Protein AF-A0A1G5USA1-F1 (afdb_monomer_lite)

Radius of gyration: 20.39 Å; chains: 1; bounding box: 56×28×39 Å

pLDDT: mean 73.95, std 14.04, range [38.22, 95.19]

Sequence (75 aa):
MDLSFPHFVQDGRVTGLPPDLAVLMVGVSARQAASPTAILHARLSPVAAPRSVFTPSGGAFNRAVAATFGRWKAG

Structure (mmCIF, N/CA/C/O backbone):
data_AF-A0A1G5USA1-F1
#
_entry.id   AF-A0A1G5USA1-F1
#
loop_
_atom_site.group_PDB
_atom_site.id
_atom_site.type_symbol
_atom_site.label_atom_id
_atom_site.label_alt_id
_atom_site.label_comp_id
_atom_site.label_asym_id
_atom_site.label_entity_id
_atom_site.label_seq_id
_atom_site.pdbx_PDB_ins_code
_atom_site.Cartn_x
_atom_site.Cartn_y
_atom_site.Cartn_z
_atom_site.occupancy
_atom_site.B_iso_or_equiv
_atom_site.auth_seq_id
_atom_site.auth_comp_id
_atom_site.auth_asym_id
_atom_site.auth_atom_id
_atom_site.pdbx_PDB_model_num
ATOM 1 N N . MET A 1 1 ? 20.897 -20.342 -6.814 1.00 38.22 1 MET A N 1
ATOM 2 C CA . MET A 1 1 ? 19.811 -19.792 -5.981 1.00 38.22 1 MET A CA 1
ATOM 3 C C . MET A 1 1 ? 18.740 -19.308 -6.939 1.00 38.22 1 MET A C 1
ATOM 5 O O . MET A 1 1 ? 19.028 -18.419 -7.728 1.00 38.22 1 MET A O 1
ATOM 9 N N . ASP A 1 2 ? 17.600 -19.991 -6.969 1.00 54.06 2 ASP A N 1
ATOM 10 C CA . ASP A 1 2 ? 16.463 -19.657 -7.830 1.00 54.06 2 ASP A CA 1
ATOM 11 C C . ASP A 1 2 ? 15.643 -18.551 -7.148 1.00 54.06 2 ASP A C 1
ATOM 13 O O . ASP A 1 2 ? 15.283 -18.686 -5.980 1.00 54.06 2 ASP A O 1
ATOM 17 N N . LEU A 1 3 ? 15.448 -17.428 -7.844 1.00 58.38 3 LEU A N 1
ATOM 18 C CA . LEU A 1 3 ? 14.732 -16.237 -7.359 1.00 58.38 3 LEU A CA 1
ATOM 19 C C . LEU A 1 3 ? 13.343 -16.118 -8.005 1.00 58.38 3 LEU A C 1
ATOM 21 O O . LEU A 1 3 ? 12.774 -15.029 -8.081 1.00 58.38 3 LEU A O 1
ATOM 25 N N . SER A 1 4 ? 12.808 -17.227 -8.513 1.00 62.09 4 SER A N 1
ATOM 26 C CA . SER A 1 4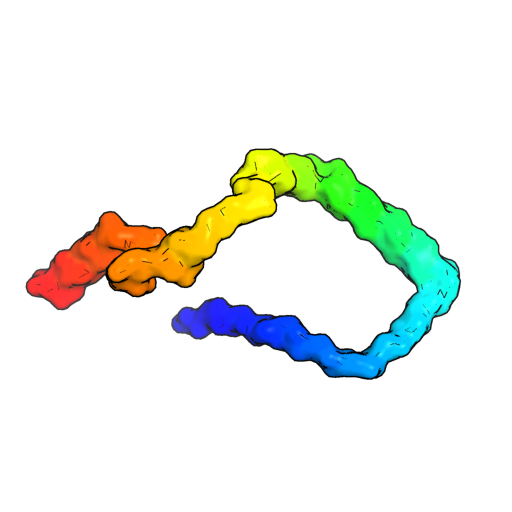 ? 11.469 -17.277 -9.086 1.00 62.09 4 SER A CA 1
ATOM 27 C C . SER A 1 4 ? 10.429 -17.009 -7.996 1.00 62.09 4 SER A C 1
ATOM 29 O O . SER A 1 4 ? 10.195 -17.836 -7.117 1.00 62.09 4 SER A O 1
ATOM 31 N N . PHE A 1 5 ? 9.804 -15.832 -8.037 1.00 55.75 5 PHE A N 1
ATOM 32 C CA . PHE A 1 5 ? 8.661 -15.530 -7.182 1.00 55.75 5 PHE A CA 1
ATOM 33 C C . PHE A 1 5 ? 7.462 -16.347 -7.675 1.00 55.75 5 PHE A C 1
ATOM 35 O O . PHE A 1 5 ? 7.097 -16.209 -8.848 1.00 55.75 5 PHE A O 1
ATOM 42 N N . PRO A 1 6 ? 6.828 -17.181 -6.832 1.00 55.06 6 PRO A N 1
ATOM 43 C CA . PRO A 1 6 ? 5.577 -17.808 -7.215 1.00 55.06 6 PRO A CA 1
ATOM 44 C C . PRO A 1 6 ? 4.572 -16.696 -7.514 1.00 55.06 6 PRO A C 1
ATOM 46 O O . PRO A 1 6 ? 4.318 -15.819 -6.685 1.00 55.06 6 PRO A O 1
ATOM 49 N N . HIS A 1 7 ? 4.048 -16.708 -8.740 1.00 58.91 7 HIS A N 1
ATOM 50 C CA . HIS A 1 7 ? 2.906 -15.895 -9.129 1.00 58.91 7 HIS A CA 1
ATOM 51 C C . HIS A 1 7 ? 1.821 -16.076 -8.065 1.00 58.91 7 HIS A C 1
ATOM 53 O O . HIS A 1 7 ? 1.572 -17.204 -7.641 1.00 58.91 7 HIS A O 1
ATOM 59 N N . PHE A 1 8 ? 1.233 -14.981 -7.586 1.00 58.22 8 PHE A N 1
ATOM 60 C CA . PHE A 1 8 ? 0.217 -15.019 -6.539 1.00 58.22 8 PHE A CA 1
ATOM 61 C C . PHE A 1 8 ? -0.985 -15.820 -7.063 1.00 58.22 8 PHE A C 1
ATOM 63 O O . PHE A 1 8 ? -1.801 -15.297 -7.819 1.00 58.22 8 PHE A O 1
ATOM 70 N N . VAL A 1 9 ? -1.049 -17.117 -6.746 1.00 56.62 9 VAL A N 1
ATOM 71 C CA . VAL A 1 9 ? -2.153 -17.989 -7.153 1.00 56.62 9 VAL A CA 1
ATOM 72 C C . VAL A 1 9 ? -3.368 -17.546 -6.358 1.00 56.62 9 VAL A C 1
ATOM 74 O O . VAL A 1 9 ? -3.466 -17.766 -5.153 1.00 56.62 9 VAL A O 1
ATOM 77 N N . GLN A 1 10 ? -4.270 -16.847 -7.035 1.00 56.97 10 GLN A N 1
ATOM 78 C CA . GLN A 1 10 ? -5.511 -16.362 -6.461 1.00 56.97 10 GLN A CA 1
ATOM 79 C C . GLN A 1 10 ? -6.512 -17.527 -6.396 1.00 56.97 10 GLN A C 1
ATOM 81 O O . GLN A 1 10 ? -7.451 -17.594 -7.184 1.00 56.97 10 GLN A O 1
ATOM 86 N N . ASP A 1 11 ? -6.289 -18.479 -5.486 1.00 57.59 11 ASP A N 1
ATOM 87 C CA . ASP A 1 11 ? -7.254 -19.548 -5.220 1.00 57.59 11 ASP A CA 1
ATOM 88 C C . ASP A 1 11 ? -8.508 -18.940 -4.569 1.00 57.59 11 ASP A C 1
ATOM 90 O O . ASP A 1 11 ? -8.513 -18.475 -3.428 1.00 57.59 11 ASP A O 1
ATOM 94 N N . GLY A 1 12 ? -9.582 -18.882 -5.357 1.00 59.66 12 GLY A N 1
ATOM 95 C CA . GLY A 1 12 ? -10.789 -18.086 -5.133 1.00 59.66 12 GLY A CA 1
ATOM 96 C C . GLY A 1 12 ? -11.758 -18.588 -4.059 1.00 59.66 12 GLY A C 1
ATOM 97 O O . GLY A 1 12 ? -12.968 -18.514 -4.263 1.00 59.66 12 GLY A O 1
ATOM 98 N N . ARG A 1 13 ? -11.285 -19.059 -2.899 1.00 56.16 13 ARG A N 1
ATOM 99 C CA . ARG A 1 13 ? -12.150 -19.149 -1.706 1.00 56.16 13 ARG A CA 1
ATOM 100 C C . ARG A 1 13 ? -11.958 -17.899 -0.861 1.00 56.16 13 ARG A C 1
ATOM 102 O O . ARG A 1 13 ? -11.170 -17.871 0.076 1.00 56.16 13 ARG A O 1
ATOM 109 N N . VAL A 1 14 ? -12.713 -16.857 -1.202 1.00 60.47 14 VAL A N 1
ATOM 110 C CA . VAL A 1 14 ? -12.807 -15.634 -0.399 1.00 60.47 14 VAL A CA 1
ATOM 111 C C . VAL A 1 14 ? -13.628 -15.952 0.850 1.00 60.47 14 VAL A C 1
ATOM 113 O O . VAL A 1 14 ? -14.850 -15.827 0.864 1.00 60.47 14 VAL A O 1
ATOM 116 N N . THR A 1 15 ? -12.972 -16.417 1.909 1.00 65.50 15 THR A N 1
ATOM 117 C CA . THR A 1 15 ? -13.580 -16.410 3.240 1.00 65.50 15 THR A CA 1
ATOM 118 C C . THR A 1 15 ? -13.689 -14.956 3.683 1.00 65.50 15 THR A C 1
ATOM 120 O O . THR A 1 15 ? -12.667 -14.294 3.874 1.00 65.50 15 THR A O 1
ATOM 123 N N . GLY A 1 16 ? -14.915 -14.441 3.797 1.00 75.62 16 GLY A N 1
ATOM 124 C CA . GLY A 1 16 ? -15.150 -13.092 4.306 1.00 75.62 16 GLY A CA 1
ATOM 125 C C . GLY A 1 16 ? -14.548 -12.938 5.702 1.00 75.62 16 GLY A C 1
ATOM 126 O O . GLY A 1 16 ? -14.764 -13.786 6.568 1.00 75.62 16 GLY A O 1
ATOM 127 N N . LEU A 1 17 ? -13.773 -11.872 5.910 1.00 82.56 17 LEU A N 1
ATOM 128 C CA . LEU A 1 17 ? -13.259 -11.541 7.234 1.00 82.56 17 LEU A CA 1
ATOM 129 C C . LEU A 1 17 ? -14.441 -11.232 8.164 1.00 82.56 17 LEU A C 1
ATOM 131 O O . LEU A 1 17 ? -15.336 -10.481 7.765 1.00 82.56 17 LEU A O 1
ATOM 135 N N . PRO A 1 18 ? -14.444 -11.752 9.403 1.00 90.19 18 PRO A N 1
ATOM 136 C CA . PRO A 1 18 ? -15.345 -11.262 10.435 1.00 90.19 18 PRO A CA 1
ATOM 137 C C . PRO A 1 18 ? -15.277 -9.725 10.522 1.00 90.19 18 PRO A C 1
ATOM 139 O O . PRO A 1 18 ? -14.173 -9.180 10.413 1.00 90.19 18 PRO A O 1
ATOM 142 N N . PRO A 1 19 ? -16.403 -9.014 10.720 1.00 89.88 19 PRO A N 1
ATOM 143 C CA . PRO A 1 19 ? -16.449 -7.551 10.635 1.00 89.88 19 PRO A CA 1
ATOM 144 C C . PRO A 1 19 ? -15.405 -6.839 11.504 1.00 89.88 19 PRO A C 1
ATOM 146 O O . PRO A 1 19 ? -14.691 -5.966 11.015 1.00 89.88 19 PRO A O 1
ATOM 149 N N . ASP A 1 20 ? -15.240 -7.269 12.754 1.00 91.31 20 ASP A N 1
ATOM 150 C CA . ASP A 1 20 ? -14.274 -6.666 13.681 1.00 91.31 20 ASP A CA 1
ATOM 151 C C . ASP A 1 20 ? -12.826 -6.856 13.211 1.00 91.31 20 ASP A C 1
ATOM 153 O O . ASP A 1 20 ? -11.992 -5.954 13.319 1.00 91.31 20 ASP A O 1
ATOM 157 N N . LEU A 1 21 ? -12.529 -8.015 12.617 1.00 88.94 21 LEU A N 1
ATOM 158 C CA . LEU A 1 21 ? -11.219 -8.296 12.042 1.00 88.94 21 LEU A CA 1
ATOM 159 C C . LEU A 1 21 ? -10.985 -7.472 10.772 1.00 88.94 21 LEU A C 1
ATOM 161 O O . LEU A 1 21 ? -9.879 -6.981 10.564 1.00 88.94 21 LEU A O 1
ATOM 165 N N . ALA A 1 22 ? -12.012 -7.266 9.946 1.00 88.88 22 ALA A N 1
ATOM 166 C CA . ALA A 1 22 ? -11.918 -6.398 8.777 1.00 88.88 22 ALA A CA 1
ATOM 167 C C . ALA A 1 22 ? -11.598 -4.948 9.182 1.00 88.88 22 ALA A C 1
ATOM 169 O O . ALA A 1 22 ? -10.693 -4.339 8.611 1.00 88.88 22 ALA A O 1
ATOM 170 N N . VAL A 1 23 ? -12.268 -4.419 10.212 1.00 93.00 23 VAL A N 1
ATOM 171 C CA . VAL A 1 23 ? -11.997 -3.075 10.752 1.00 93.00 23 VAL A CA 1
ATOM 172 C C . VAL A 1 23 ? -10.572 -2.977 11.303 1.00 93.00 23 VAL A C 1
ATOM 174 O O . VAL A 1 23 ? -9.860 -2.015 11.003 1.00 93.00 23 VAL A O 1
ATOM 177 N N . LEU A 1 24 ? -10.115 -3.992 12.044 1.00 95.19 24 LEU A N 1
ATOM 178 C CA . LEU A 1 24 ? -8.734 -4.052 12.527 1.00 95.19 24 LEU A CA 1
ATOM 179 C C . LEU A 1 24 ? -7.731 -4.034 11.364 1.00 95.19 24 LEU A C 1
ATOM 181 O O . LEU A 1 24 ? -6.771 -3.261 11.387 1.00 95.19 24 LEU A O 1
ATOM 185 N N . MET A 1 25 ? -7.961 -4.856 10.337 1.00 94.25 25 MET A N 1
ATOM 186 C CA . MET A 1 25 ? -7.092 -4.937 9.162 1.00 94.25 25 MET A CA 1
ATOM 187 C C . MET A 1 25 ? -7.030 -3.612 8.405 1.00 94.25 25 MET A C 1
ATOM 189 O O . MET A 1 25 ? -5.935 -3.194 8.040 1.00 94.25 25 MET A O 1
ATOM 193 N N . VAL A 1 26 ? -8.146 -2.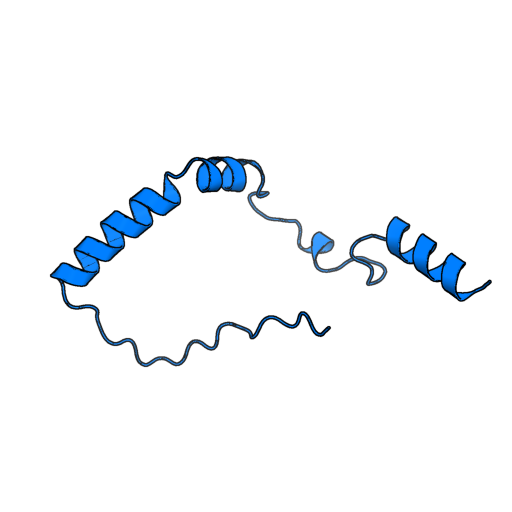890 8.260 1.00 94.06 26 VAL A N 1
ATOM 194 C CA . VAL A 1 26 ? -8.149 -1.539 7.671 1.00 94.06 26 VAL A CA 1
ATOM 195 C C . VAL A 1 26 ? -7.228 -0.594 8.447 1.00 94.06 26 VAL A C 1
ATOM 197 O O . VAL A 1 26 ? -6.413 0.103 7.840 1.00 94.06 26 VAL A O 1
ATOM 200 N N . GLY A 1 27 ? -7.299 -0.595 9.781 1.00 93.38 27 GLY A N 1
ATOM 201 C CA . GLY A 1 27 ? -6.434 0.239 10.621 1.00 93.38 27 GLY A CA 1
ATOM 202 C C . GLY A 1 27 ? -4.947 -0.108 10.486 1.00 93.38 27 GLY A C 1
ATOM 203 O O . GLY A 1 27 ? -4.100 0.785 10.377 1.00 93.38 27 GLY A O 1
ATOM 204 N N . VAL A 1 28 ? -4.621 -1.403 10.441 1.00 93.94 28 VAL A N 1
ATOM 205 C CA . VAL A 1 28 ? -3.248 -1.890 10.231 1.00 93.94 28 VAL A CA 1
ATOM 206 C C . VAL A 1 28 ? -2.735 -1.475 8.854 1.00 93.94 28 VAL A C 1
ATOM 208 O O . VAL A 1 28 ? -1.660 -0.878 8.761 1.00 93.94 28 VAL A O 1
ATOM 211 N N . SER A 1 29 ? -3.510 -1.717 7.797 1.00 90.94 29 SER A N 1
ATOM 212 C CA . SER A 1 29 ? -3.141 -1.354 6.429 1.00 90.94 29 SER A CA 1
ATOM 213 C C . SER A 1 29 ? -2.957 0.154 6.269 1.00 90.94 29 SER A C 1
ATOM 215 O O . SER A 1 29 ? -1.978 0.582 5.662 1.00 90.94 29 SER A O 1
ATOM 217 N N . ALA A 1 30 ? -3.828 0.973 6.868 1.00 92.25 30 ALA A N 1
ATOM 218 C CA . ALA A 1 30 ? -3.690 2.428 6.847 1.00 92.25 30 ALA A CA 1
ATOM 219 C C . ALA A 1 30 ? -2.378 2.889 7.504 1.00 92.25 30 ALA A C 1
ATOM 221 O O . ALA A 1 30 ? -1.654 3.714 6.946 1.00 92.25 30 ALA A O 1
ATOM 222 N N . ARG A 1 31 ? -2.015 2.313 8.659 1.00 93.94 31 ARG A N 1
ATOM 223 C CA . ARG A 1 31 ? -0.742 2.615 9.332 1.00 93.94 31 ARG A CA 1
ATOM 224 C C . ARG A 1 31 ? 0.466 2.158 8.517 1.00 93.94 31 ARG A C 1
ATOM 226 O O . ARG A 1 31 ? 1.460 2.878 8.459 1.00 93.94 31 ARG A O 1
ATOM 233 N N . GLN A 1 32 ? 0.394 0.986 7.891 1.00 93.06 32 GLN A N 1
ATOM 234 C CA . GLN A 1 32 ? 1.459 0.494 7.016 1.00 93.06 32 GLN A CA 1
ATOM 235 C C . GLN A 1 32 ? 1.648 1.407 5.800 1.00 93.06 32 GLN A C 1
ATOM 237 O O . GLN A 1 32 ? 2.782 1.780 5.494 1.00 93.06 32 GLN A O 1
ATOM 242 N N . ALA A 1 33 ? 0.552 1.837 5.170 1.00 87.81 33 ALA A N 1
ATOM 243 C CA . ALA A 1 33 ? 0.570 2.760 4.037 1.00 87.81 33 ALA A CA 1
ATOM 244 C C . ALA A 1 33 ? 1.118 4.149 4.411 1.00 87.81 33 ALA A C 1
ATOM 246 O O . ALA A 1 33 ? 1.809 4.774 3.611 1.00 87.81 33 ALA A O 1
ATOM 247 N N . ALA A 1 34 ? 0.864 4.612 5.637 1.00 92.44 34 ALA A N 1
ATOM 248 C CA . ALA A 1 34 ? 1.372 5.884 6.152 1.00 92.44 34 ALA A CA 1
ATOM 249 C C . ALA A 1 34 ? 2.794 5.803 6.745 1.00 92.44 34 ALA A C 1
ATOM 251 O O . ALA A 1 34 ? 3.308 6.802 7.251 1.00 92.44 34 ALA A O 1
ATOM 252 N N . SER A 1 35 ? 3.443 4.635 6.730 1.00 94.56 35 SER A N 1
ATOM 253 C CA . SER A 1 35 ? 4.782 4.487 7.307 1.00 94.56 35 SER A CA 1
ATOM 254 C C . SER A 1 35 ? 5.843 5.289 6.528 1.00 94.56 35 SER A C 1
ATOM 256 O O . SER A 1 35 ? 5.720 5.456 5.311 1.00 94.56 35 SER A O 1
ATOM 258 N N . PRO A 1 36 ? 6.936 5.745 7.176 1.00 90.94 36 PRO A N 1
ATOM 259 C CA . PRO A 1 36 ? 8.009 6.479 6.499 1.00 90.94 36 PRO A CA 1
ATOM 260 C C . PRO A 1 36 ? 8.606 5.715 5.314 1.00 90.94 36 PRO A C 1
ATOM 262 O O . PRO A 1 36 ? 8.864 6.296 4.262 1.00 90.94 36 PRO A O 1
ATOM 265 N N . THR A 1 37 ? 8.770 4.399 5.456 1.00 86.38 37 THR A N 1
ATOM 266 C CA . THR A 1 37 ? 9.242 3.524 4.381 1.00 86.38 37 THR A CA 1
ATOM 267 C C . THR A 1 37 ? 8.260 3.490 3.214 1.00 86.38 37 THR A C 1
ATOM 269 O O . THR A 1 37 ? 8.694 3.629 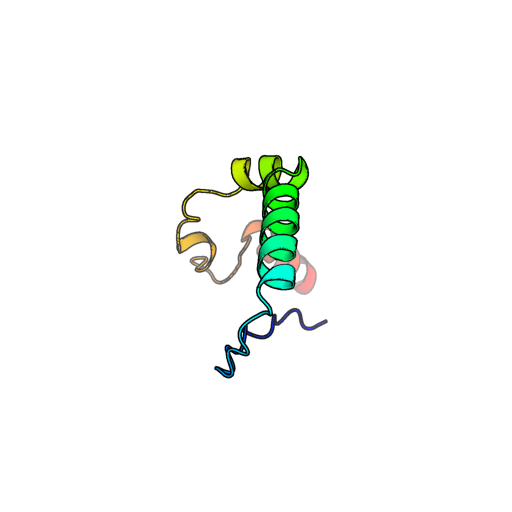2.076 1.00 86.38 37 THR A O 1
ATOM 272 N N . ALA A 1 38 ? 6.954 3.358 3.468 1.00 85.69 38 ALA A N 1
ATOM 273 C CA . ALA A 1 38 ? 5.942 3.375 2.412 1.00 85.69 38 ALA A CA 1
ATOM 274 C C . ALA A 1 38 ? 5.892 4.728 1.686 1.00 85.69 38 ALA A C 1
ATOM 276 O O . ALA A 1 38 ? 5.826 4.761 0.460 1.00 85.69 38 ALA A O 1
ATOM 277 N N . ILE A 1 39 ? 6.014 5.840 2.419 1.00 89.69 39 ILE A N 1
ATOM 278 C CA . ILE A 1 39 ? 6.067 7.192 1.846 1.00 89.69 39 ILE A CA 1
ATOM 279 C C . ILE A 1 39 ? 7.306 7.365 0.960 1.00 89.69 39 ILE A C 1
ATOM 281 O O . ILE A 1 39 ? 7.201 7.858 -0.163 1.00 89.69 39 ILE A O 1
ATOM 285 N N . LEU A 1 40 ? 8.484 6.955 1.439 1.00 87.31 40 LEU A N 1
ATOM 286 C CA . LEU A 1 40 ? 9.714 7.003 0.648 1.00 87.31 40 LEU A CA 1
ATOM 287 C C . LEU A 1 40 ? 9.613 6.097 -0.584 1.00 87.31 40 LEU A C 1
ATOM 289 O O . LEU A 1 40 ? 9.951 6.523 -1.684 1.00 87.31 40 LEU A O 1
ATOM 293 N N . HIS A 1 41 ? 9.083 4.884 -0.429 1.00 81.38 41 HIS A N 1
ATOM 294 C CA . HIS A 1 41 ? 8.898 3.944 -1.529 1.00 81.38 41 HIS A CA 1
ATOM 295 C C . HIS A 1 41 ? 7.911 4.465 -2.585 1.00 81.38 41 HIS A C 1
ATOM 297 O O . HIS A 1 41 ? 8.169 4.336 -3.779 1.00 81.38 41 HIS A O 1
ATOM 303 N N . ALA A 1 42 ? 6.823 5.121 -2.169 1.00 82.19 42 ALA A N 1
ATOM 304 C CA . ALA A 1 42 ? 5.865 5.760 -3.072 1.00 82.19 42 ALA A CA 1
ATOM 305 C C . ALA A 1 42 ? 6.484 6.927 -3.858 1.00 82.19 42 ALA A C 1
ATOM 307 O O . ALA A 1 42 ? 6.129 7.144 -5.011 1.00 82.19 42 ALA A O 1
ATOM 308 N N . ARG A 1 43 ? 7.439 7.657 -3.264 1.00 82.19 43 ARG A N 1
ATOM 309 C CA . ARG A 1 43 ? 8.199 8.714 -3.957 1.00 82.19 43 ARG A CA 1
ATOM 310 C C . ARG A 1 43 ? 9.236 8.166 -4.938 1.00 82.19 43 ARG A C 1
ATOM 312 O O . ARG A 1 43 ? 9.582 8.855 -5.891 1.00 82.19 43 ARG A O 1
ATOM 319 N N . LEU A 1 44 ? 9.753 6.965 -4.684 1.00 79.00 44 LEU A N 1
ATOM 320 C CA . LEU A 1 44 ? 10.766 6.310 -5.516 1.00 79.00 44 LEU A CA 1
ATOM 321 C C . LEU A 1 44 ? 10.161 5.438 -6.625 1.00 79.00 44 LEU A C 1
ATOM 323 O O . LEU A 1 44 ? 10.831 5.194 -7.626 1.00 79.00 44 LEU A O 1
ATOM 327 N N . SER A 1 45 ? 8.920 4.968 -6.468 1.00 69.19 45 SER A N 1
ATOM 328 C CA . SER A 1 45 ? 8.213 4.202 -7.498 1.00 69.19 45 SER A CA 1
ATOM 329 C C . SER A 1 45 ? 7.747 5.117 -8.632 1.00 69.19 45 SER A C 1
ATOM 331 O O . SER A 1 45 ? 6.929 6.007 -8.398 1.00 69.19 45 SER A O 1
ATOM 333 N N . PRO A 1 46 ? 8.190 4.897 -9.883 1.00 60.81 46 PRO A N 1
ATOM 334 C CA . PRO A 1 46 ? 7.589 5.560 -11.032 1.00 60.81 46 PRO A CA 1
ATOM 335 C C . PRO A 1 46 ? 6.109 5.159 -11.142 1.00 60.81 46 PRO A C 1
ATOM 337 O O . PRO A 1 46 ? 5.798 3.970 -11.105 1.00 60.81 46 PRO A O 1
ATOM 340 N N . VAL A 1 47 ? 5.210 6.137 -11.328 1.00 65.62 47 VAL A N 1
ATOM 341 C CA . VAL A 1 47 ? 3.741 5.951 -11.461 1.00 65.62 47 VAL A CA 1
ATOM 342 C C . VAL A 1 47 ? 3.361 4.896 -12.512 1.00 65.62 47 VAL A C 1
ATOM 344 O O . VAL A 1 47 ? 2.341 4.226 -12.389 1.00 65.62 47 VAL A O 1
ATOM 347 N N . ALA A 1 48 ? 4.218 4.684 -13.506 1.00 64.06 48 ALA A N 1
ATOM 348 C CA . ALA A 1 48 ? 4.277 3.460 -14.282 1.00 64.06 48 ALA A CA 1
ATOM 349 C C . ALA A 1 48 ? 5.735 3.266 -14.693 1.00 64.06 48 ALA A C 1
ATOM 351 O O . ALA A 1 48 ? 6.276 4.070 -15.455 1.00 64.06 48 ALA A O 1
ATOM 352 N N . ALA A 1 49 ? 6.401 2.231 -14.181 1.00 63.19 49 ALA A N 1
ATOM 353 C CA . ALA A 1 49 ? 7.682 1.838 -14.751 1.00 63.19 49 ALA A CA 1
ATOM 354 C C . ALA A 1 49 ? 7.442 1.538 -16.242 1.00 63.19 49 ALA A C 1
ATOM 356 O O . ALA A 1 49 ? 6.539 0.751 -16.555 1.00 63.19 49 ALA A O 1
ATOM 357 N N . PRO A 1 50 ? 8.174 2.174 -17.176 1.00 65.81 50 PRO A N 1
ATOM 358 C CA . PRO A 1 50 ? 7.949 1.918 -18.584 1.00 65.81 50 PRO A CA 1
ATOM 359 C C . PRO A 1 50 ? 8.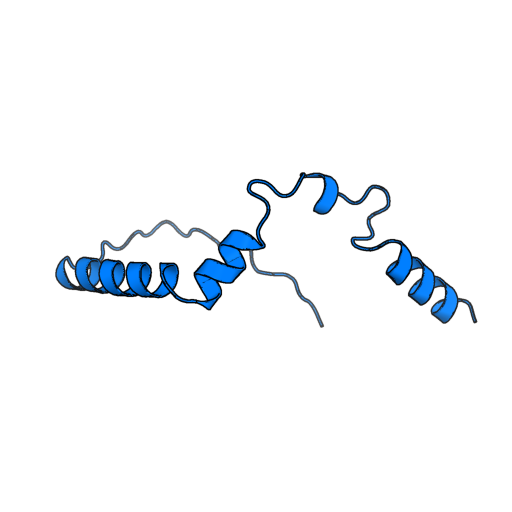159 0.426 -18.830 1.00 65.81 50 PRO A C 1
ATOM 361 O O . PRO A 1 50 ? 9.102 -0.170 -18.313 1.00 65.81 50 PRO A O 1
ATOM 364 N N . ARG A 1 51 ? 7.257 -0.199 -19.596 1.00 61.75 51 ARG A N 1
ATOM 365 C CA . ARG A 1 51 ? 7.267 -1.652 -19.849 1.00 61.75 51 ARG A CA 1
ATOM 366 C C . ARG A 1 51 ? 8.629 -2.143 -20.369 1.00 61.75 51 ARG A C 1
ATOM 368 O O . ARG A 1 51 ? 9.006 -3.278 -20.101 1.00 61.75 51 ARG A O 1
ATOM 375 N N . SER A 1 52 ? 9.397 -1.249 -20.998 1.00 62.16 52 SER A N 1
ATOM 376 C CA . SER A 1 52 ? 10.787 -1.440 -21.425 1.00 62.16 52 SER A CA 1
ATOM 377 C C . SER A 1 52 ? 11.788 -1.750 -20.301 1.00 62.16 52 SER A C 1
ATOM 379 O O . SER A 1 52 ? 12.800 -2.385 -20.579 1.00 62.16 52 SER A O 1
ATOM 381 N N . VAL A 1 53 ? 11.522 -1.375 -19.044 1.00 60.62 53 VAL A N 1
ATOM 382 C CA . VAL A 1 53 ? 12.350 -1.749 -17.875 1.00 60.62 53 VAL A CA 1
ATOM 383 C C . VAL A 1 53 ? 12.276 -3.254 -17.611 1.00 60.62 53 VAL A C 1
ATOM 385 O O . VAL A 1 53 ? 13.263 -3.862 -17.203 1.00 60.62 53 VAL A O 1
ATOM 388 N N . PHE A 1 54 ? 11.124 -3.866 -17.897 1.00 59.41 54 PHE A N 1
ATOM 389 C CA . PHE A 1 54 ? 10.896 -5.307 -17.755 1.00 59.41 54 PHE A CA 1
ATOM 390 C C . PHE A 1 54 ? 11.057 -6.081 -19.070 1.00 59.41 54 PHE A C 1
ATOM 392 O O . PHE A 1 54 ? 11.029 -7.309 -19.065 1.00 59.41 54 PHE A O 1
ATOM 399 N N . THR A 1 55 ? 11.276 -5.388 -20.190 1.00 66.69 55 THR A N 1
ATOM 400 C CA . THR A 1 55 ? 11.668 -5.982 -21.475 1.00 66.69 55 THR A CA 1
ATOM 401 C C . THR A 1 55 ? 12.951 -5.317 -21.980 1.00 66.69 55 THR A C 1
ATOM 403 O O . THR A 1 55 ? 12.896 -4.498 -22.905 1.00 66.69 55 THR A O 1
ATOM 406 N N . PRO A 1 56 ? 14.114 -5.622 -21.375 1.00 65.19 56 PRO A N 1
ATOM 407 C CA . PRO A 1 56 ? 15.373 -5.053 -21.824 1.00 65.19 56 PRO A CA 1
ATOM 408 C C . PRO A 1 56 ? 15.638 -5.510 -23.260 1.00 65.19 56 PRO A C 1
ATOM 410 O O . PRO A 1 56 ? 15.560 -6.703 -23.549 1.00 65.19 56 PRO A O 1
ATOM 413 N N . SER A 1 57 ? 15.990 -4.589 -24.158 1.00 63.72 57 SER A N 1
ATOM 414 C CA . SER A 1 57 ? 16.173 -4.866 -25.596 1.00 63.72 57 SER A CA 1
ATOM 415 C C . SER A 1 57 ? 17.229 -5.936 -25.922 1.00 63.72 57 SER A C 1
ATOM 417 O O . SER A 1 57 ? 17.267 -6.432 -27.042 1.00 63.72 57 SER A O 1
ATOM 419 N N . GLY A 1 58 ? 18.067 -6.316 -24.952 1.00 62.75 58 GLY A N 1
ATOM 420 C CA . GLY A 1 58 ? 19.026 -7.421 -25.048 1.00 62.75 58 GLY A CA 1
ATOM 421 C C . GLY A 1 58 ? 18.870 -8.488 -23.960 1.00 62.75 58 GLY A C 1
ATOM 422 O O . GLY A 1 58 ? 19.852 -9.143 -23.630 1.00 62.75 58 GLY A O 1
ATOM 423 N N . GLY A 1 59 ? 17.701 -8.603 -23.318 1.00 65.19 59 GLY A N 1
ATOM 424 C CA . GLY A 1 59 ? 17.423 -9.570 -22.241 1.00 65.19 59 GLY A CA 1
ATOM 425 C C . GLY A 1 59 ? 18.110 -9.285 -20.896 1.00 65.19 59 GLY A C 1
ATOM 426 O O . GLY A 1 59 ? 17.732 -9.855 -19.878 1.00 65.19 59 GLY A O 1
ATOM 427 N N . ALA A 1 60 ? 19.087 -8.376 -20.856 1.00 66.75 60 ALA A N 1
ATOM 428 C CA . ALA A 1 60 ? 19.790 -7.988 -19.639 1.00 66.75 60 ALA A CA 1
ATOM 429 C C . ALA A 1 60 ? 19.147 -6.763 -18.977 1.00 66.75 60 ALA A C 1
ATOM 431 O O . ALA A 1 60 ? 19.176 -5.670 -19.540 1.00 66.75 60 ALA A O 1
ATOM 432 N N . PHE A 1 61 ? 18.662 -6.928 -17.743 1.00 63.78 61 PHE A N 1
ATOM 433 C CA . PHE A 1 61 ? 18.152 -5.836 -16.900 1.00 63.78 61 PHE A CA 1
ATOM 434 C C . PHE A 1 61 ? 19.177 -4.698 -16.719 1.00 63.78 61 PHE A C 1
ATOM 436 O O . PHE A 1 61 ? 18.813 -3.530 -16.629 1.00 63.78 61 PHE A O 1
ATOM 443 N N . ASN A 1 62 ? 20.475 -5.027 -16.737 1.00 71.25 62 ASN A N 1
ATOM 444 C CA . ASN A 1 62 ? 21.568 -4.060 -16.759 1.00 71.25 62 ASN A CA 1
ATOM 445 C C . ASN A 1 62 ? 22.672 -4.515 -17.730 1.00 71.25 62 ASN A C 1
ATOM 447 O O . ASN A 1 62 ? 23.436 -5.442 -17.450 1.00 71.25 62 ASN A O 1
ATOM 451 N N . ARG A 1 63 ? 22.764 -3.846 -18.885 1.00 72.12 63 ARG A N 1
ATOM 452 C CA . ARG A 1 63 ? 23.716 -4.18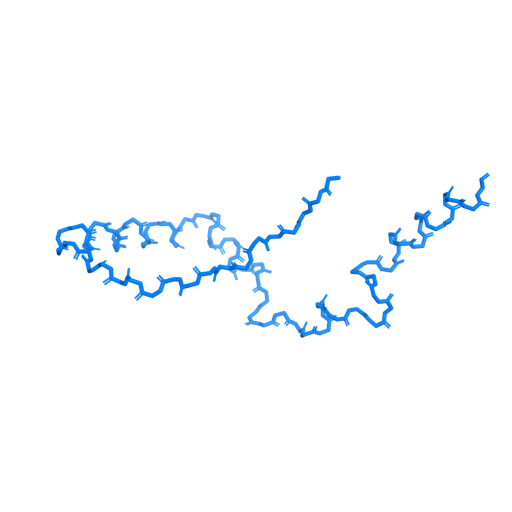7 -19.957 1.00 72.12 63 ARG A CA 1
ATOM 453 C C . ARG A 1 63 ? 25.180 -4.053 -19.526 1.00 72.12 63 ARG A C 1
ATOM 455 O O . ARG A 1 63 ? 26.007 -4.861 -19.941 1.00 72.12 63 ARG A O 1
ATOM 462 N N . ALA A 1 64 ? 25.504 -3.054 -18.704 1.00 77.38 64 ALA A N 1
ATOM 463 C CA . ALA A 1 64 ? 26.873 -2.812 -18.251 1.00 77.38 64 ALA A CA 1
ATOM 464 C C . ALA A 1 64 ? 27.363 -3.935 -17.326 1.00 77.38 64 ALA A C 1
ATOM 466 O O . ALA A 1 64 ? 28.461 -4.455 -17.511 1.00 77.38 64 ALA A O 1
ATOM 467 N N . VAL A 1 65 ? 26.517 -4.361 -16.387 1.00 79.06 65 VAL A N 1
ATOM 468 C CA . VAL A 1 65 ? 26.808 -5.478 -15.479 1.00 79.06 65 VAL A CA 1
ATOM 469 C C . VAL A 1 65 ? 26.932 -6.796 -16.249 1.00 79.06 65 VAL A C 1
ATOM 471 O O . VAL A 1 65 ? 27.895 -7.533 -16.042 1.00 79.06 65 VAL A O 1
ATOM 474 N N . ALA A 1 66 ? 26.027 -7.068 -17.196 1.00 78.94 66 ALA A N 1
ATOM 475 C CA . ALA A 1 66 ? 26.101 -8.263 -18.041 1.00 78.94 66 ALA A CA 1
ATOM 476 C C . ALA A 1 66 ? 27.404 -8.329 -18.860 1.00 78.94 66 ALA A C 1
ATOM 478 O O . ALA A 1 66 ? 28.030 -9.385 -18.944 1.00 78.94 66 ALA A O 1
ATOM 479 N N . ALA A 1 67 ? 27.860 -7.197 -19.409 1.00 80.00 67 ALA A N 1
ATOM 480 C CA . ALA A 1 67 ? 29.133 -7.125 -20.124 1.00 80.00 67 ALA A CA 1
ATOM 481 C C . ALA A 1 67 ? 30.339 -7.399 -19.208 1.00 80.00 67 ALA A C 1
ATOM 483 O O . ALA A 1 67 ? 31.295 -8.049 -19.627 1.00 80.00 67 ALA A O 1
ATOM 484 N N . THR A 1 68 ? 30.297 -6.942 -17.954 1.00 82.88 68 THR A N 1
ATOM 485 C CA . THR A 1 68 ? 31.353 -7.215 -16.969 1.00 82.88 68 THR A CA 1
ATOM 486 C C . THR A 1 68 ? 31.445 -8.703 -16.632 1.00 82.88 68 THR A C 1
ATOM 488 O O . THR A 1 68 ? 32.544 -9.253 -16.658 1.00 82.88 68 THR A O 1
ATOM 491 N N . PHE A 1 69 ? 30.314 -9.380 -16.412 1.00 75.56 69 PHE A N 1
ATOM 492 C CA . PHE A 1 69 ? 30.302 -10.833 -16.193 1.00 75.56 69 PHE A CA 1
ATOM 493 C C . PHE A 1 69 ? 30.719 -11.631 -17.435 1.00 75.56 69 PHE A C 1
ATOM 495 O O . PHE A 1 69 ? 31.432 -12.625 -17.311 1.00 75.56 69 PHE A O 1
ATOM 502 N N . GLY A 1 70 ? 30.331 -11.188 -18.636 1.00 77.12 70 GLY A N 1
ATOM 503 C CA . GLY A 1 70 ? 30.758 -11.816 -19.890 1.00 77.12 70 GLY A CA 1
ATOM 504 C C . GLY A 1 70 ? 32.275 -11.767 -20.091 1.00 77.12 70 GLY A C 1
ATOM 505 O O . GLY A 1 70 ? 32.868 -12.768 -20.481 1.00 77.12 70 GLY A O 1
ATOM 506 N N . ARG A 1 71 ? 32.914 -10.635 -19.759 1.00 76.56 71 ARG A N 1
ATOM 507 C CA . ARG A 1 71 ? 34.380 -10.492 -19.804 1.00 76.56 71 ARG A CA 1
ATOM 508 C C . ARG A 1 71 ? 35.091 -11.382 -18.790 1.00 76.56 71 ARG A C 1
ATOM 510 O O . ARG A 1 71 ? 36.123 -11.944 -19.120 1.00 76.56 71 ARG A O 1
ATOM 517 N N . TRP A 1 72 ? 34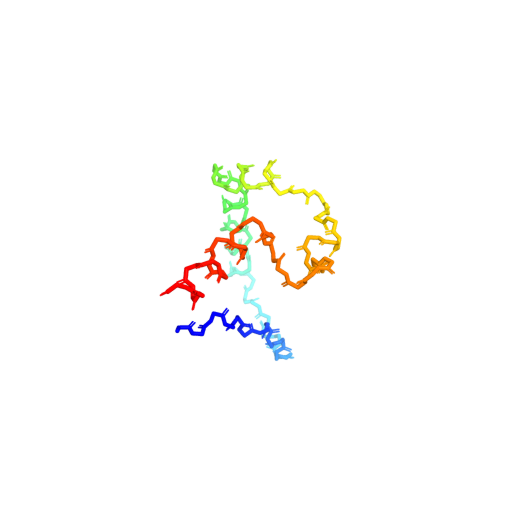.534 -11.530 -17.589 1.00 70.12 72 TRP A N 1
ATOM 518 C CA . TRP A 1 72 ? 35.104 -12.399 -16.557 1.00 70.12 72 TRP A CA 1
ATOM 519 C C . TRP A 1 72 ? 35.058 -13.887 -16.929 1.00 70.12 72 TRP A C 1
ATOM 521 O O . TRP A 1 72 ? 35.978 -14.616 -16.601 1.00 70.12 72 TRP A O 1
ATOM 531 N N . LYS A 1 73 ? 34.020 -14.343 -17.642 1.00 67.38 73 LYS A N 1
ATOM 532 C CA . LYS A 1 73 ? 33.901 -15.746 -18.084 1.00 67.38 73 LYS A CA 1
ATOM 533 C C . LYS A 1 73 ? 34.807 -16.098 -19.280 1.00 67.38 73 LYS A C 1
ATOM 535 O O . LYS A 1 73 ? 34.996 -17.276 -19.566 1.00 67.38 73 LYS A O 1
ATOM 540 N N . ALA A 1 74 ? 35.287 -15.099 -20.017 1.00 63.34 74 ALA A N 1
ATOM 541 C CA . ALA A 1 74 ? 36.069 -15.278 -21.242 1.00 63.34 74 ALA A CA 1
ATOM 542 C C . ALA A 1 74 ? 37.594 -15.184 -21.035 1.00 63.34 74 ALA A C 1
ATOM 544 O O . ALA A 1 74 ? 38.331 -15.325 -22.010 1.00 63.34 74 ALA A O 1
ATOM 545 N N . GLY A 1 75 ? 38.048 -14.923 -19.806 1.00 53.56 75 GLY A N 1
ATOM 546 C CA . GLY A 1 75 ? 39.450 -15.016 -19.386 1.00 53.56 75 GLY A CA 1
ATOM 547 C C . GLY A 1 75 ? 39.637 -16.182 -18.432 1.00 53.56 75 GLY A C 1
ATOM 548 O O . GLY A 1 75 ? 40.721 -16.795 -18.493 1.00 53.56 75 GLY A O 1
#

Secondary structure (DSSP, 8-state):
----PPP--------PPPHHHHHHHHHHHHHHHTSHHHHHHHHHS-SS--GGGTS-TTS-S-HHHHHHHHHHHT-

Foldseek 3Di:
DDPDDPDPPCPPPPPDDDPVVVVVVVVVVVCVCVDPVNVVVVVVDDPDDPVCCVVPVVPDNDPVVVVVVVVVVVD